Protein AF-A0A832TZ89-F1 (afdb_monomer_lite)

Structure (mmCIF, N/CA/C/O backbone):
data_AF-A0A832TZ89-F1
#
_entry.id   AF-A0A832TZ89-F1
#
loop_
_atom_site.group_PDB
_atom_site.id
_atom_site.type_symbol
_atom_site.label_atom_id
_atom_site.label_alt_id
_atom_site.label_comp_id
_atom_site.label_asym_id
_atom_site.label_entity_id
_atom_site.label_seq_id
_atom_site.pdbx_PDB_ins_code
_atom_site.Cartn_x
_atom_site.Cartn_y
_atom_site.Cartn_z
_atom_site.occupancy
_atom_site.B_iso_or_equiv
_atom_site.auth_seq_id
_atom_site.auth_comp_id
_atom_site.auth_asym_id
_atom_site.auth_atom_id
_atom_site.pdbx_PDB_model_num
ATOM 1 N N . MET A 1 1 ? -10.976 -2.217 14.161 1.00 77.50 1 MET A N 1
ATOM 2 C CA . MET A 1 1 ? -9.612 -2.178 13.604 1.00 77.50 1 MET A CA 1
ATOM 3 C C . MET A 1 1 ? -9.720 -1.858 12.124 1.00 77.50 1 MET A C 1
ATOM 5 O O . MET A 1 1 ? -10.610 -2.415 11.477 1.00 77.50 1 MET A O 1
ATOM 9 N N . PHE A 1 2 ? -8.938 -0.890 11.649 1.00 91.44 2 PHE A N 1
ATOM 10 C CA . PHE A 1 2 ? -8.831 -0.531 10.239 1.00 91.44 2 PHE A CA 1
ATOM 11 C C . PHE A 1 2 ? -7.349 -0.568 9.865 1.00 91.44 2 PHE A C 1
ATOM 13 O O . PHE A 1 2 ? -6.565 0.223 10.379 1.00 91.44 2 PHE A O 1
ATOM 20 N N . GLU A 1 3 ? -6.972 -1.520 9.022 1.00 95.56 3 GLU A N 1
ATOM 21 C CA . GLU A 1 3 ? -5.596 -1.698 8.570 1.00 95.56 3 GLU A CA 1
ATOM 22 C C . GLU A 1 3 ? -5.548 -1.671 7.047 1.00 95.56 3 GLU A C 1
ATOM 24 O O . GLU A 1 3 ? -6.465 -2.159 6.381 1.00 95.56 3 GLU A O 1
ATOM 29 N N . VAL A 1 4 ? -4.470 -1.130 6.496 1.00 95.62 4 VAL A N 1
ATOM 30 C CA . VAL A 1 4 ? -4.181 -1.166 5.064 1.00 95.62 4 VAL A CA 1
ATOM 31 C C . VAL A 1 4 ? -2.777 -1.717 4.890 1.00 95.62 4 VAL A C 1
ATOM 33 O O . VAL A 1 4 ? -1.850 -1.219 5.504 1.00 95.62 4 VAL A O 1
ATOM 36 N N . TYR A 1 5 ? -2.612 -2.736 4.064 1.00 97.25 5 TYR A N 1
ATOM 37 C CA . TYR A 1 5 ? -1.325 -3.292 3.661 1.00 97.25 5 TYR A CA 1
ATOM 38 C C . TYR A 1 5 ? -1.130 -2.942 2.201 1.00 97.25 5 TYR A C 1
ATOM 40 O O . TYR A 1 5 ? -2.050 -3.154 1.411 1.00 97.25 5 TYR A O 1
ATOM 48 N N . CYS A 1 6 ? 0.025 -2.408 1.843 1.00 96.50 6 CYS A N 1
ATOM 49 C CA . CYS A 1 6 ? 0.320 -2.020 0.474 1.00 96.50 6 CYS A CA 1
ATOM 50 C C . CYS A 1 6 ? 1.723 -2.463 0.084 1.00 96.50 6 CYS A C 1
ATOM 52 O O . CYS A 1 6 ? 2.628 -2.500 0.921 1.00 96.50 6 CYS A O 1
ATOM 54 N N . ASP A 1 7 ? 1.874 -2.808 -1.185 1.00 95.81 7 ASP A N 1
ATOM 55 C CA . ASP A 1 7 ? 3.154 -3.131 -1.797 1.00 95.81 7 ASP A CA 1
ATOM 56 C C . ASP A 1 7 ? 3.143 -2.722 -3.269 1.00 95.81 7 ASP A C 1
ATOM 58 O O . ASP A 1 7 ? 2.080 -2.519 -3.876 1.00 95.81 7 ASP A O 1
ATOM 62 N N . SER A 1 8 ? 4.326 -2.626 -3.856 1.00 92.94 8 SER A N 1
ATOM 63 C CA . SER A 1 8 ? 4.501 -2.243 -5.243 1.00 92.94 8 SER A CA 1
ATOM 64 C C . SER A 1 8 ? 5.429 -3.196 -5.992 1.00 92.94 8 SER A C 1
ATOM 66 O O . SER A 1 8 ? 6.255 -3.903 -5.422 1.00 92.94 8 SER A O 1
ATOM 68 N N . SER A 1 9 ? 5.292 -3.238 -7.314 1.00 89.56 9 SER A N 1
ATOM 69 C CA . SER A 1 9 ? 6.246 -3.929 -8.174 1.00 89.56 9 SER A CA 1
ATOM 70 C C . SER A 1 9 ? 6.665 -2.997 -9.293 1.00 89.56 9 SER A C 1
ATOM 72 O O . SER A 1 9 ? 5.899 -2.732 -10.225 1.00 89.56 9 SER A O 1
ATOM 74 N N . PHE A 1 10 ? 7.887 -2.481 -9.171 1.00 90.00 10 PHE A N 1
ATOM 75 C CA . PHE A 1 10 ? 8.533 -1.703 -10.215 1.00 90.00 10 PHE A CA 1
ATOM 76 C C . PHE A 1 10 ? 9.019 -2.624 -11.333 1.00 90.00 10 PHE A C 1
ATOM 78 O O . PHE A 1 10 ? 9.784 -3.561 -11.092 1.00 90.00 10 PHE A O 1
ATOM 85 N N . ASN A 1 11 ? 8.605 -2.321 -12.559 1.00 84.69 11 ASN A N 1
ATOM 86 C CA . ASN A 1 11 ? 9.028 -3.034 -13.754 1.00 84.69 11 ASN A CA 1
ATOM 87 C C . ASN A 1 11 ? 9.787 -2.074 -14.670 1.00 84.69 11 ASN A C 1
ATOM 89 O O . ASN A 1 11 ? 9.208 -1.157 -15.248 1.00 84.69 11 ASN A O 1
ATOM 93 N N . GLU A 1 12 ? 11.094 -2.281 -14.810 1.00 82.94 12 GLU A N 1
ATOM 94 C CA . GLU A 1 12 ? 11.925 -1.443 -15.671 1.00 82.94 12 GLU A CA 1
ATOM 95 C C . GLU A 1 12 ? 11.498 -1.592 -17.141 1.00 82.94 12 GLU A C 1
ATOM 97 O O . GLU A 1 12 ? 11.547 -2.679 -17.714 1.00 82.94 12 GLU A O 1
ATOM 102 N N . GLY A 1 13 ? 11.057 -0.489 -17.754 1.00 77.81 13 GLY A N 1
ATOM 103 C CA . GLY A 1 13 ? 10.615 -0.466 -19.152 1.00 77.81 13 GLY A CA 1
ATOM 104 C C . GLY A 1 13 ? 9.204 -1.017 -19.414 1.00 77.81 13 GLY A C 1
ATOM 105 O O . GLY A 1 13 ? 8.778 -1.015 -20.568 1.00 77.81 13 GLY A O 1
ATOM 106 N N . GLU A 1 14 ? 8.466 -1.437 -18.381 1.00 81.38 14 GLU A N 1
ATOM 107 C CA . GLU A 1 14 ? 7.051 -1.833 -18.460 1.00 81.38 14 GLU A CA 1
ATOM 108 C C . GLU A 1 14 ? 6.197 -1.036 -17.455 1.00 81.38 14 GLU A C 1
ATOM 110 O O . GLU A 1 14 ? 6.696 -0.248 -16.652 1.00 81.38 14 GLU A O 1
ATOM 115 N N . GLU A 1 15 ? 4.879 -1.243 -17.484 1.00 79.38 15 GLU A N 1
ATOM 116 C CA . GLU A 1 15 ? 3.991 -0.720 -16.444 1.00 79.38 15 GLU A CA 1
ATOM 117 C C . GLU A 1 15 ? 4.312 -1.377 -15.091 1.00 79.38 15 GLU A C 1
ATOM 119 O O . GLU A 1 15 ? 4.481 -2.595 -14.986 1.00 79.38 15 GLU A O 1
ATOM 124 N N . SER A 1 16 ? 4.391 -0.554 -14.048 1.00 85.81 16 SER A N 1
ATOM 125 C CA . SER A 1 16 ? 4.553 -0.975 -12.648 1.00 85.81 16 SER A CA 1
ATOM 126 C C . SER A 1 16 ? 3.189 -1.024 -11.966 1.00 85.81 16 SER A C 1
ATOM 128 O O . SER A 1 16 ? 2.295 -0.303 -12.395 1.00 85.81 16 SER A O 1
ATOM 130 N N . TYR A 1 17 ? 2.996 -1.812 -10.908 1.00 85.62 17 TYR A N 1
ATOM 131 C CA . TYR A 1 17 ? 1.672 -1.959 -10.278 1.00 85.62 17 TYR A CA 1
ATOM 132 C C . TYR A 1 17 ? 1.737 -1.835 -8.758 1.00 85.62 17 TYR A C 1
ATOM 134 O O . TYR A 1 17 ? 2.787 -2.017 -8.146 1.00 85.62 17 TYR A O 1
ATOM 142 N N . ILE A 1 18 ? 0.588 -1.527 -8.161 1.00 88.06 18 ILE A N 1
ATOM 143 C CA . ILE A 1 18 ? 0.385 -1.429 -6.716 1.00 88.06 18 ILE A CA 1
ATOM 144 C C . ILE A 1 18 ? -0.662 -2.460 -6.328 1.00 88.06 18 ILE A C 1
ATOM 146 O O . ILE A 1 18 ? -1.688 -2.577 -7.001 1.00 88.06 18 ILE A O 1
ATOM 150 N N . GLY A 1 19 ? -0.412 -3.170 -5.235 1.00 89.12 19 GLY A N 1
ATOM 151 C CA . GLY A 1 19 ? -1.365 -4.065 -4.603 1.00 89.12 19 GLY A CA 1
ATOM 152 C C . GLY A 1 19 ? -1.680 -3.603 -3.187 1.00 89.12 19 GLY A C 1
ATOM 153 O O . GLY A 1 19 ? -0.776 -3.273 -2.424 1.00 89.12 19 GLY A O 1
ATOM 154 N N . CYS A 1 20 ? -2.960 -3.608 -2.819 1.00 89.56 20 CYS A N 1
ATOM 155 C CA . CYS A 1 20 ? -3.418 -3.254 -1.481 1.00 89.56 20 CYS A CA 1
ATOM 156 C C . CYS A 1 20 ? -4.371 -4.308 -0.907 1.00 89.56 20 CYS A C 1
ATOM 158 O O . CYS A 1 20 ? -5.267 -4.814 -1.583 1.00 89.56 20 CYS A O 1
ATOM 160 N N . THR A 1 21 ? -4.221 -4.584 0.386 1.00 88.75 21 THR A N 1
ATOM 161 C CA . THR A 1 21 ? -5.170 -5.345 1.201 1.00 88.75 21 THR A CA 1
ATOM 162 C C . THR A 1 21 ? -5.679 -4.456 2.328 1.00 88.75 21 THR A C 1
ATOM 164 O O . THR A 1 21 ? -4.898 -3.984 3.142 1.00 88.75 21 THR A O 1
ATOM 167 N N . VAL A 1 22 ? -6.986 -4.247 2.420 1.00 86.44 22 VAL A N 1
ATOM 168 C CA . VAL A 1 22 ? -7.630 -3.466 3.483 1.00 86.44 22 VAL A CA 1
ATOM 169 C C . VAL A 1 22 ? -8.370 -4.409 4.426 1.00 86.44 22 VAL A C 1
ATOM 171 O O . VAL A 1 22 ? -9.154 -5.232 3.968 1.00 86.44 22 VAL A O 1
ATOM 174 N N . LEU A 1 23 ? -8.170 -4.283 5.738 1.00 88.81 23 LEU A N 1
ATOM 175 C CA . LEU A 1 23 ? -8.945 -4.989 6.760 1.00 88.81 23 LEU A CA 1
ATOM 176 C C . LEU A 1 23 ? -9.836 -4.012 7.523 1.00 88.81 23 LEU A C 1
ATOM 178 O O . LEU A 1 23 ? -9.346 -3.085 8.167 1.00 88.81 23 LEU A O 1
ATOM 182 N N . ARG A 1 24 ? -11.154 -4.227 7.494 1.00 82.25 24 ARG A N 1
ATOM 183 C CA . ARG A 1 24 ? -12.129 -3.347 8.155 1.00 82.25 24 ARG A CA 1
ATOM 184 C C . ARG A 1 24 ? -13.354 -4.132 8.610 1.00 82.25 24 ARG A C 1
ATOM 186 O O . ARG A 1 24 ? -13.999 -4.791 7.810 1.00 82.25 24 ARG A O 1
ATOM 193 N N . ASN A 1 25 ? -13.724 -4.013 9.889 1.00 79.44 25 ASN A N 1
ATOM 194 C CA . ASN A 1 25 ? -14.953 -4.610 10.454 1.00 79.44 25 ASN A CA 1
ATOM 195 C C . ASN A 1 25 ? -15.113 -6.118 10.156 1.00 79.44 25 ASN A C 1
ATOM 197 O O . ASN A 1 25 ? -16.208 -6.580 9.857 1.00 79.44 25 ASN A O 1
ATOM 201 N N . GLY A 1 26 ? -14.014 -6.877 10.207 1.00 73.75 26 GLY A N 1
ATOM 202 C CA . GLY A 1 26 ? -14.005 -8.310 9.880 1.00 73.75 26 GLY A CA 1
ATOM 203 C C . GLY A 1 26 ? -13.978 -8.622 8.380 1.00 73.75 26 GLY A C 1
ATOM 204 O O . GLY A 1 26 ? -13.758 -9.772 8.017 1.00 73.75 26 GLY A O 1
ATOM 205 N N . LYS A 1 27 ? -14.126 -7.612 7.517 1.00 76.50 27 LYS A N 1
ATOM 206 C CA . LYS A 1 27 ? -14.003 -7.730 6.064 1.00 76.50 27 LYS A CA 1
ATOM 207 C C . LYS A 1 27 ? -12.567 -7.504 5.618 1.00 76.50 27 LYS A C 1
ATOM 209 O O . LYS A 1 27 ? -11.808 -6.769 6.255 1.00 76.50 27 LYS A O 1
ATOM 214 N N . GLN A 1 28 ? -12.229 -8.112 4.490 1.00 79.31 28 GLN A N 1
ATOM 215 C CA . GLN A 1 28 ? -10.955 -7.939 3.806 1.00 79.31 28 GLN A CA 1
ATOM 216 C C . GLN A 1 28 ? -11.229 -7.496 2.372 1.00 79.31 28 GLN A C 1
ATOM 218 O O . GLN A 1 28 ? -12.019 -8.122 1.677 1.00 79.31 28 GLN A O 1
ATOM 223 N N . ILE A 1 29 ? -10.599 -6.417 1.935 1.00 78.88 29 ILE A N 1
ATOM 224 C CA . ILE A 1 29 ? -10.789 -5.852 0.604 1.00 78.88 29 ILE A CA 1
ATOM 225 C C . ILE A 1 29 ? -9.461 -5.906 -0.134 1.00 78.88 29 ILE A C 1
ATOM 227 O O . ILE A 1 29 ? -8.427 -5.559 0.433 1.00 78.88 29 ILE A O 1
ATOM 231 N N . HIS A 1 30 ? -9.479 -6.354 -1.385 1.00 81.19 30 HIS A N 1
ATOM 232 C CA . HIS A 1 30 ? -8.284 -6.450 -2.225 1.00 81.19 30 HIS A CA 1
ATOM 233 C C . HIS A 1 30 ? -8.376 -5.458 -3.379 1.00 81.19 30 HIS A C 1
ATOM 235 O O . HIS A 1 30 ? -9.418 -5.347 -4.026 1.00 81.19 30 HIS A O 1
ATOM 241 N N . GLN A 1 31 ? -7.282 -4.749 -3.634 1.00 75.75 31 GLN A N 1
ATOM 242 C CA . GLN A 1 31 ? -7.167 -3.773 -4.709 1.00 75.75 31 GLN A CA 1
ATOM 243 C C . GLN A 1 31 ? -5.840 -3.990 -5.440 1.00 75.75 31 GLN A C 1
ATOM 245 O O . GLN A 1 31 ? -4.821 -4.294 -4.825 1.00 75.75 31 GLN A O 1
ATOM 250 N N . SER A 1 32 ? -5.876 -3.846 -6.762 1.00 79.44 32 SER A N 1
ATOM 251 C CA . SER A 1 32 ? -4.690 -3.771 -7.613 1.00 79.44 32 SER A CA 1
ATOM 252 C C . SER A 1 32 ? -4.865 -2.619 -8.590 1.00 79.44 32 SER A C 1
ATOM 254 O O . SER A 1 32 ? -5.965 -2.415 -9.117 1.00 79.44 32 SER A O 1
ATOM 256 N N . THR A 1 33 ? -3.793 -1.884 -8.870 1.00 74.25 33 THR A N 1
ATOM 257 C CA . THR A 1 33 ? -3.769 -0.924 -9.978 1.00 74.25 33 THR A CA 1
ATOM 258 C C . THR A 1 33 ? -3.378 -1.609 -11.284 1.00 74.25 33 THR A C 1
ATOM 260 O O . THR A 1 33 ? -2.760 -2.673 -11.292 1.00 74.25 33 THR A O 1
ATOM 263 N N . THR A 1 34 ? -3.748 -0.997 -12.409 1.00 67.62 34 THR A N 1
ATOM 264 C CA . THR A 1 34 ? -3.273 -1.385 -13.750 1.00 67.62 34 THR A CA 1
ATOM 265 C C . THR A 1 34 ? -1.972 -0.682 -14.134 1.00 67.62 34 THR A C 1
ATOM 267 O O . THR A 1 34 ? -1.350 -1.064 -15.120 1.00 67.62 34 THR A O 1
ATOM 270 N N . LYS A 1 35 ? -1.589 0.343 -13.363 1.00 74.56 35 LYS A N 1
ATOM 271 C CA . LYS A 1 35 ? -0.315 1.056 -13.428 1.00 74.56 35 LYS A CA 1
ATOM 272 C C . LYS A 1 35 ? -0.063 1.864 -12.151 1.00 74.56 35 LYS A C 1
ATOM 274 O O . LYS A 1 35 ? -1.014 2.256 -11.470 1.00 74.56 35 LYS A O 1
ATOM 279 N N . VAL A 1 36 ? 1.194 2.172 -11.856 1.00 76.69 36 VAL A N 1
ATOM 280 C CA . VAL A 1 36 ? 1.590 3.182 -10.865 1.00 76.69 36 VAL A CA 1
ATOM 281 C C . VAL A 1 36 ? 1.453 4.575 -11.507 1.00 76.69 36 VAL A C 1
ATOM 283 O O . VAL A 1 36 ? 1.961 4.788 -12.614 1.00 76.69 36 VAL A O 1
ATOM 286 N N . PRO A 1 37 ? 0.757 5.537 -10.873 1.00 72.56 37 PRO A N 1
ATOM 287 C CA . PRO A 1 37 ? 0.689 6.915 -11.359 1.00 72.56 37 PRO A CA 1
ATOM 288 C C . PRO A 1 37 ? 2.073 7.573 -11.493 1.00 72.56 37 PRO A C 1
ATOM 290 O O . PRO A 1 37 ? 3.045 7.164 -10.875 1.00 72.56 37 PRO A O 1
ATOM 293 N N . GLY A 1 38 ? 2.181 8.618 -12.319 1.00 70.00 38 GLY A N 1
ATOM 294 C CA . GLY A 1 38 ? 3.377 9.474 -12.325 1.00 70.00 38 GLY A CA 1
ATOM 295 C C . GLY A 1 38 ? 4.622 8.923 -13.034 1.00 70.00 38 GLY A C 1
ATOM 296 O O . GLY A 1 38 ? 5.609 9.648 -13.107 1.00 70.00 38 GLY A O 1
ATOM 297 N N . SER A 1 39 ? 4.568 7.723 -13.632 1.00 78.12 39 SER A N 1
ATOM 298 C CA . SER A 1 39 ? 5.717 7.087 -14.316 1.00 78.12 39 SER A CA 1
ATOM 299 C C . SER A 1 39 ? 6.928 6.948 -13.378 1.00 78.12 39 SER A C 1
ATOM 301 O O . SER A 1 39 ? 7.911 7.684 -13.530 1.00 78.12 39 SER A O 1
ATOM 303 N N . PRO A 1 40 ? 6.846 6.048 -12.381 1.00 85.81 40 PRO A N 1
ATOM 304 C CA . PRO A 1 40 ? 7.887 5.898 -11.369 1.00 85.81 40 PRO A CA 1
ATOM 305 C C . PRO A 1 40 ? 9.233 5.556 -12.015 1.00 85.81 40 PRO A C 1
ATOM 307 O O . PRO A 1 40 ? 9.286 4.901 -13.058 1.00 85.81 40 PRO A O 1
ATOM 310 N N . LYS A 1 41 ? 10.332 6.002 -11.403 1.00 90.25 41 LYS A N 1
ATOM 311 C CA . LYS A 1 41 ? 11.695 5.786 -11.920 1.00 90.25 41 LYS A CA 1
ATOM 312 C C . LYS A 1 41 ? 12.503 4.817 -11.067 1.00 90.25 41 LYS A C 1
ATOM 314 O O . LYS A 1 41 ? 13.639 4.501 -11.413 1.00 90.25 41 LYS A O 1
ATOM 319 N N . SER A 1 42 ? 11.946 4.383 -9.944 1.00 93.25 42 SER A N 1
ATOM 320 C CA . SER A 1 42 ? 12.606 3.504 -8.993 1.00 93.25 42 SER A CA 1
ATOM 321 C C . SER A 1 42 ? 11.593 2.678 -8.200 1.00 93.25 42 SER A C 1
ATOM 323 O O . SER A 1 42 ? 10.403 3.002 -8.156 1.00 93.25 42 SER A O 1
ATOM 325 N N . ASN A 1 43 ? 12.087 1.642 -7.514 1.00 93.50 43 ASN A N 1
ATOM 326 C CA . ASN A 1 43 ? 11.300 0.900 -6.524 1.00 93.50 43 ASN A CA 1
ATOM 327 C C . ASN A 1 43 ? 10.761 1.839 -5.443 1.00 93.50 43 ASN A C 1
ATOM 329 O O . ASN A 1 43 ? 9.587 1.767 -5.111 1.00 93.50 43 ASN A O 1
ATOM 333 N N . LEU A 1 44 ? 11.599 2.747 -4.930 1.00 95.75 44 LEU A N 1
ATOM 334 C CA . LEU A 1 44 ? 11.188 3.673 -3.877 1.00 95.75 44 LEU A CA 1
ATOM 335 C C . LEU A 1 44 ? 10.026 4.563 -4.332 1.00 95.75 44 LEU A C 1
ATOM 337 O O . LEU A 1 44 ? 9.083 4.737 -3.569 1.00 95.75 44 LEU A O 1
ATOM 341 N N . ASP A 1 45 ? 10.056 5.070 -5.568 1.00 94.50 45 ASP A N 1
ATOM 342 C CA . ASP A 1 45 ? 8.936 5.849 -6.115 1.00 94.50 45 ASP A CA 1
ATOM 343 C C . ASP A 1 45 ? 7.639 5.027 -6.114 1.00 94.50 45 ASP A C 1
ATOM 345 O O . ASP A 1 45 ? 6.589 5.532 -5.728 1.00 94.50 45 ASP A O 1
ATOM 349 N N . CYS A 1 46 ? 7.708 3.747 -6.495 1.00 94.56 46 CYS A N 1
ATOM 350 C CA . CYS A 1 46 ? 6.543 2.865 -6.483 1.00 94.56 46 CYS A CA 1
ATOM 351 C C . CYS A 1 46 ? 6.016 2.613 -5.064 1.00 94.56 46 CYS A C 1
ATOM 353 O O . CYS A 1 46 ? 4.803 2.642 -4.861 1.00 94.56 46 CYS A O 1
ATOM 355 N N . GLU A 1 47 ? 6.900 2.427 -4.081 1.00 96.88 47 GLU A N 1
ATOM 356 C CA . GLU A 1 47 ? 6.498 2.250 -2.681 1.00 96.88 47 GLU A CA 1
ATOM 357 C C . GLU A 1 47 ? 5.839 3.506 -2.099 1.00 96.88 47 GLU A C 1
ATOM 359 O O . GLU A 1 47 ? 4.855 3.426 -1.361 1.00 96.88 47 GLU A O 1
ATOM 364 N N . LEU A 1 48 ? 6.346 4.689 -2.453 1.00 96.62 48 LEU A N 1
ATOM 365 C CA . LEU A 1 48 ? 5.747 5.961 -2.043 1.00 96.62 48 LEU A CA 1
ATOM 366 C C . LEU A 1 48 ? 4.356 6.158 -2.666 1.00 96.62 48 LEU A C 1
ATOM 368 O O . LEU A 1 48 ? 3.434 6.632 -1.996 1.00 96.62 48 LEU A O 1
ATOM 372 N N . GLU A 1 49 ? 4.173 5.755 -3.922 1.00 94.50 49 GLU A N 1
ATOM 373 C CA . GLU A 1 49 ? 2.861 5.751 -4.576 1.00 94.50 49 GLU A CA 1
ATOM 374 C C . GLU A 1 49 ? 1.919 4.695 -3.970 1.00 94.50 49 GLU A C 1
ATOM 376 O O . GLU A 1 49 ? 0.724 4.955 -3.819 1.00 94.50 49 GLU A O 1
ATOM 381 N N . ALA A 1 50 ? 2.433 3.537 -3.541 1.00 95.50 50 ALA A N 1
ATOM 382 C CA . ALA A 1 50 ? 1.649 2.521 -2.838 1.00 95.50 50 ALA A CA 1
ATOM 383 C C . ALA A 1 50 ? 1.104 3.039 -1.499 1.00 95.50 50 ALA A C 1
ATOM 385 O O . ALA A 1 50 ? -0.090 2.905 -1.216 1.00 95.50 50 ALA A O 1
ATOM 386 N N . LEU A 1 51 ? 1.948 3.716 -0.716 1.00 97.44 51 LEU A N 1
ATOM 387 C CA . LEU A 1 51 ? 1.535 4.387 0.517 1.00 97.44 51 LEU A CA 1
ATOM 388 C C . LEU A 1 51 ? 0.553 5.536 0.247 1.00 97.44 51 LEU A C 1
ATOM 390 O O . LEU A 1 51 ? -0.435 5.677 0.969 1.00 97.44 51 LEU A O 1
ATOM 394 N N . SER A 1 52 ? 0.759 6.313 -0.820 1.00 93.50 52 SER A N 1
ATOM 395 C CA . SER A 1 52 ? -0.183 7.363 -1.237 1.00 93.50 52 SER A CA 1
ATOM 396 C C . SER A 1 52 ? -1.562 6.786 -1.563 1.00 93.50 52 SER A C 1
ATOM 398 O O . SER A 1 52 ? -2.579 7.291 -1.083 1.00 93.50 52 SER A O 1
ATOM 400 N N . LEU A 1 53 ? -1.613 5.677 -2.309 1.00 89.12 53 LEU A N 1
ATOM 401 C CA . LEU A 1 53 ? -2.857 4.968 -2.595 1.00 89.12 53 LEU A CA 1
ATOM 402 C C . LEU A 1 53 ? -3.508 4.433 -1.314 1.00 89.12 53 LEU A C 1
ATOM 404 O O . LEU A 1 53 ? -4.723 4.543 -1.154 1.00 89.12 53 LEU A O 1
ATOM 408 N N . ALA A 1 54 ? -2.725 3.889 -0.382 1.00 93.44 54 ALA A N 1
ATOM 409 C CA . ALA A 1 54 ? -3.230 3.419 0.904 1.00 93.44 54 ALA A CA 1
ATOM 410 C C . ALA A 1 54 ? -3.863 4.548 1.742 1.00 93.44 54 ALA A C 1
ATOM 412 O O . ALA A 1 54 ? -4.891 4.330 2.391 1.00 93.44 54 ALA A O 1
ATOM 413 N N . VAL A 1 55 ? -3.320 5.769 1.678 1.00 91.44 55 VAL A N 1
ATOM 414 C CA . VAL A 1 55 ? -3.942 6.965 2.275 1.00 91.44 55 VAL A CA 1
ATOM 415 C C . VAL A 1 55 ? -5.281 7.279 1.600 1.00 91.44 55 VAL A C 1
ATOM 417 O O . VAL A 1 55 ? -6.270 7.507 2.291 1.00 91.44 55 VAL A O 1
ATOM 420 N N . THR A 1 56 ? -5.378 7.207 0.272 1.00 86.75 56 THR A N 1
ATOM 421 C CA . THR A 1 56 ? -6.665 7.381 -0.428 1.00 86.75 56 THR A CA 1
ATOM 422 C C . THR A 1 56 ? -7.686 6.302 -0.050 1.00 86.75 56 THR A C 1
ATOM 424 O O . THR A 1 56 ? -8.849 6.610 0.202 1.00 86.75 56 THR A O 1
ATOM 427 N N . LEU A 1 57 ? -7.275 5.034 0.054 1.00 83.25 57 LEU A N 1
ATOM 428 C CA . LEU A 1 57 ? -8.152 3.958 0.540 1.00 83.25 57 LEU A CA 1
ATOM 429 C C . LEU A 1 57 ? -8.602 4.217 1.983 1.00 83.25 57 LEU A C 1
ATOM 431 O O . LEU A 1 57 ? -9.737 3.911 2.347 1.00 83.25 57 LEU A O 1
ATOM 435 N N . THR A 1 58 ? -7.735 4.831 2.785 1.00 85.75 58 THR A N 1
ATOM 436 C CA . THR A 1 58 ? -8.068 5.276 4.135 1.00 85.75 58 THR A CA 1
ATOM 437 C C . THR A 1 58 ? -9.200 6.294 4.125 1.00 85.75 58 THR A C 1
ATOM 439 O O . THR A 1 58 ? -10.166 6.110 4.858 1.00 85.75 58 THR A O 1
ATOM 442 N N . GLU A 1 59 ? -9.156 7.304 3.255 1.00 80.50 59 GLU A N 1
ATOM 443 C CA . GLU A 1 59 ? -10.246 8.284 3.114 1.00 80.50 59 GLU A CA 1
ATOM 444 C C . GLU A 1 59 ? -11.576 7.593 2.800 1.00 80.50 59 GLU A C 1
ATOM 446 O O . GLU A 1 59 ? -12.574 7.849 3.474 1.00 80.50 59 GLU A O 1
ATOM 451 N N . ILE A 1 60 ? -11.567 6.646 1.860 1.00 81.06 60 ILE A N 1
ATOM 452 C CA . ILE A 1 60 ? -12.766 5.933 1.396 1.00 81.06 60 ILE A CA 1
ATOM 453 C C . ILE A 1 60 ? -13.381 5.051 2.496 1.00 81.06 60 ILE A C 1
ATOM 455 O O . ILE A 1 60 ? -14.601 5.026 2.647 1.00 81.06 60 ILE A O 1
ATOM 459 N N . PHE A 1 61 ? -12.564 4.320 3.262 1.00 80.75 61 PHE A N 1
ATOM 460 C CA . PHE A 1 61 ? -13.042 3.296 4.208 1.00 80.75 61 PHE A CA 1
ATOM 461 C C . PHE A 1 61 ? -12.968 3.710 5.692 1.00 80.75 61 PHE A C 1
ATOM 463 O O . PHE A 1 61 ? -13.206 2.888 6.585 1.00 80.75 61 PHE A O 1
ATOM 470 N N . SER A 1 62 ? -12.659 4.980 5.973 1.00 81.00 62 SER A N 1
ATOM 471 C CA . SER A 1 62 ? -12.475 5.511 7.334 1.00 81.00 62 SER A CA 1
ATOM 472 C C . SER A 1 62 ? -13.755 5.669 8.156 1.00 81.00 62 SER A C 1
ATOM 474 O O . SER A 1 62 ? -13.666 5.934 9.357 1.00 81.00 62 SER A O 1
ATOM 476 N N . GLU A 1 63 ? -14.943 5.486 7.570 1.00 81.44 63 GLU A N 1
ATOM 477 C CA . GLU A 1 63 ? -16.206 5.685 8.285 1.00 81.44 63 GLU A CA 1
ATOM 478 C C . GLU A 1 63 ? -16.266 4.835 9.568 1.00 81.44 63 GLU A C 1
ATOM 480 O O . GLU A 1 63 ? -16.098 3.610 9.558 1.00 81.44 63 GLU A O 1
ATOM 485 N N . GLY A 1 64 ? -16.458 5.506 10.709 1.00 79.81 64 GLY A N 1
ATOM 486 C CA . GLY A 1 64 ? -16.505 4.883 12.034 1.00 79.81 64 GLY A CA 1
ATOM 487 C C . GLY A 1 64 ? -15.180 4.275 12.517 1.00 79.81 64 GLY A C 1
ATOM 488 O O . GLY A 1 64 ? -15.191 3.486 13.465 1.00 79.81 64 GLY A O 1
ATOM 489 N N . ALA A 1 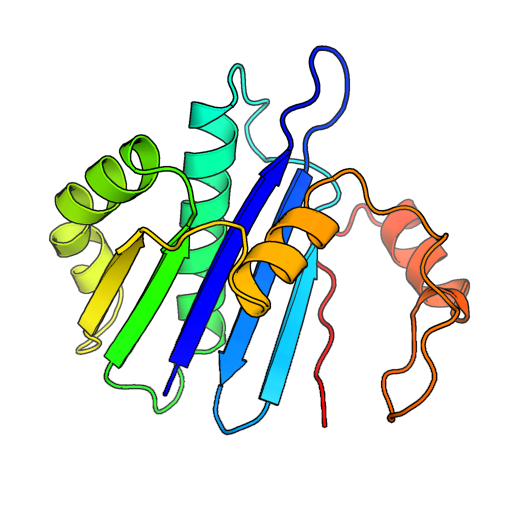65 ? -14.052 4.559 11.861 1.00 85.06 65 ALA A N 1
ATOM 490 C CA . ALA A 1 65 ? -12.724 4.250 12.385 1.00 85.06 65 ALA A CA 1
ATOM 491 C C . ALA A 1 65 ? -12.292 5.316 13.411 1.00 85.06 65 ALA A C 1
ATOM 493 O O . ALA A 1 65 ? -12.870 6.398 13.486 1.00 85.06 65 ALA A O 1
ATOM 494 N N . ARG A 1 66 ? -11.296 4.988 14.237 1.00 85.31 66 ARG A N 1
ATOM 495 C CA . ARG A 1 66 ? -10.638 5.933 15.162 1.00 85.31 66 ARG A CA 1
ATOM 496 C C . ARG A 1 66 ? -9.129 5.875 14.986 1.00 85.31 66 ARG A C 1
ATOM 498 O O . ARG A 1 66 ? -8.489 6.909 14.839 1.00 85.31 66 ARG A O 1
ATOM 505 N N . ASP A 1 67 ? -8.628 4.648 14.905 1.00 90.12 67 ASP A N 1
ATOM 506 C CA . ASP A 1 67 ? -7.225 4.332 14.683 1.00 90.12 67 ASP A CA 1
ATOM 507 C C . ASP A 1 67 ? -7.080 3.530 13.392 1.00 90.12 67 ASP A C 1
ATOM 509 O O . ASP A 1 67 ? -7.846 2.585 13.141 1.00 90.12 67 ASP A O 1
ATOM 513 N N . ILE A 1 68 ? -6.110 3.938 12.580 1.00 93.94 68 ILE A N 1
ATOM 514 C CA . ILE A 1 68 ? -5.823 3.375 11.267 1.00 93.94 68 ILE A CA 1
ATOM 515 C C . ILE A 1 68 ? -4.330 3.095 11.198 1.00 93.94 68 ILE A C 1
ATOM 517 O O . ILE A 1 68 ? -3.529 3.967 11.536 1.00 93.94 68 ILE A O 1
ATOM 521 N N . THR A 1 69 ? -3.952 1.905 10.740 1.00 97.00 69 THR A N 1
ATOM 522 C CA . THR A 1 69 ? -2.543 1.579 10.501 1.00 97.00 69 THR A CA 1
ATOM 523 C C . THR A 1 69 ? -2.329 1.173 9.054 1.00 97.00 69 THR A C 1
ATOM 525 O O . THR A 1 69 ? -2.993 0.274 8.541 1.00 97.00 69 THR A O 1
ATOM 528 N N . ILE A 1 70 ? -1.399 1.855 8.397 1.00 98.00 70 ILE A N 1
ATOM 529 C CA . ILE A 1 70 ? -0.963 1.593 7.034 1.00 98.00 70 ILE A CA 1
ATOM 530 C C . ILE A 1 70 ? 0.405 0.909 7.100 1.00 98.00 70 ILE A C 1
ATOM 532 O O . ILE A 1 70 ? 1.342 1.410 7.722 1.00 98.00 70 ILE A O 1
ATOM 536 N N . TYR A 1 71 ? 0.507 -0.240 6.451 1.00 98.56 71 TYR A N 1
ATOM 537 C CA . TYR A 1 71 ? 1.658 -1.121 6.449 1.00 98.56 71 TYR A CA 1
ATOM 538 C C . TYR A 1 71 ? 2.296 -1.199 5.064 1.00 98.56 71 TYR A C 1
ATOM 540 O O . TYR A 1 71 ? 1.596 -1.247 4.048 1.00 98.56 71 TYR A O 1
ATOM 548 N N . ASN A 1 72 ? 3.624 -1.251 5.046 1.00 98.38 72 ASN A N 1
ATOM 549 C CA . ASN A 1 72 ? 4.443 -1.476 3.858 1.00 98.38 72 ASN A CA 1
ATOM 550 C C . ASN A 1 72 ? 5.758 -2.166 4.277 1.00 98.38 72 ASN A C 1
ATOM 552 O O . ASN A 1 72 ? 6.184 -2.038 5.431 1.00 98.38 72 ASN A O 1
ATOM 556 N N . ASP A 1 73 ? 6.398 -2.924 3.387 1.00 97.44 73 ASP A N 1
ATOM 557 C CA . ASP A 1 73 ? 7.633 -3.660 3.696 1.00 97.44 73 ASP A CA 1
ATOM 558 C C . ASP A 1 73 ? 8.921 -2.871 3.369 1.00 97.44 73 ASP A C 1
ATOM 560 O O . ASP A 1 73 ? 10.026 -3.283 3.736 1.00 97.44 73 ASP A O 1
ATOM 564 N N . SER A 1 74 ? 8.808 -1.669 2.802 1.00 97.88 74 SER A N 1
ATOM 565 C CA . SER A 1 74 ? 9.919 -0.735 2.633 1.00 97.88 74 SER A CA 1
ATOM 566 C C . SER A 1 7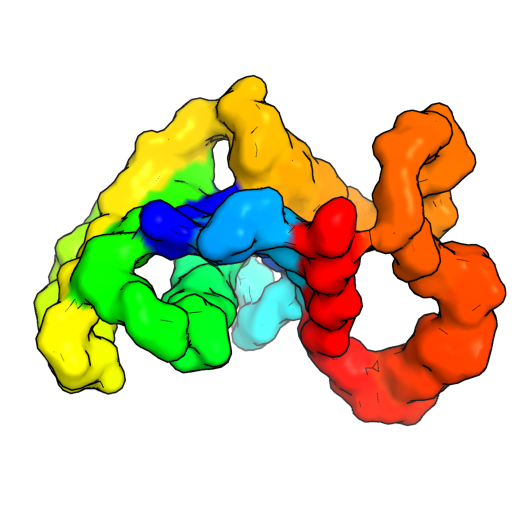4 ? 10.089 0.168 3.852 1.00 97.88 74 SER A C 1
ATOM 568 O O . SER A 1 74 ? 9.388 1.162 4.058 1.00 97.88 74 SER A O 1
ATOM 570 N N . THR A 1 75 ? 11.112 -0.126 4.660 1.00 97.56 75 THR A N 1
ATOM 571 C CA . THR A 1 75 ? 11.480 0.734 5.803 1.00 97.56 75 THR A CA 1
ATOM 572 C C . THR A 1 75 ? 11.831 2.168 5.393 1.00 97.56 75 THR A C 1
ATOM 574 O O . THR A 1 75 ? 11.696 3.083 6.206 1.00 97.56 75 THR A O 1
ATOM 577 N N . GLU A 1 76 ? 12.299 2.380 4.161 1.00 98.00 76 GLU A N 1
ATOM 578 C CA . GLU A 1 76 ? 12.625 3.706 3.638 1.00 98.00 76 GLU A CA 1
ATOM 579 C C . GLU A 1 76 ? 11.356 4.502 3.326 1.00 98.00 76 GLU A C 1
ATOM 581 O O . GLU A 1 76 ? 11.211 5.622 3.821 1.00 98.00 76 GLU A O 1
ATOM 586 N N . ALA A 1 77 ? 10.401 3.900 2.611 1.00 97.62 77 ALA A N 1
ATOM 587 C CA . ALA A 1 77 ? 9.128 4.534 2.279 1.00 97.62 77 ALA A CA 1
ATOM 588 C C . ALA A 1 77 ? 8.296 4.830 3.540 1.00 97.62 77 ALA A C 1
ATOM 590 O O . ALA A 1 77 ? 7.808 5.948 3.724 1.00 97.62 77 ALA A O 1
ATOM 591 N N . VAL A 1 78 ? 8.237 3.879 4.483 1.00 98.31 78 VAL A N 1
ATOM 592 C CA . VAL A 1 78 ? 7.563 4.069 5.779 1.00 98.31 78 VAL A CA 1
ATOM 593 C C . VAL A 1 78 ? 8.138 5.268 6.539 1.00 98.31 78 VAL A C 1
ATOM 595 O O . VAL A 1 78 ? 7.381 6.075 7.073 1.00 98.31 78 VAL A O 1
ATOM 598 N N . LYS A 1 79 ? 9.467 5.444 6.568 1.00 98.38 79 LYS A N 1
ATOM 599 C CA . LYS A 1 79 ? 10.099 6.593 7.245 1.00 98.38 79 LYS A CA 1
ATOM 600 C C . LYS A 1 79 ? 9.716 7.935 6.624 1.00 98.38 79 LYS A C 1
ATOM 602 O O . LYS A 1 79 ? 9.680 8.929 7.350 1.00 98.38 79 LYS A O 1
ATOM 607 N N . VAL A 1 80 ? 9.479 7.990 5.314 1.00 98.06 80 VAL A N 1
ATOM 608 C CA . VAL A 1 80 ? 8.998 9.208 4.643 1.00 98.06 80 VAL A CA 1
ATOM 609 C C . VAL A 1 80 ? 7.596 9.542 5.148 1.00 98.06 80 VAL A C 1
ATOM 611 O O . VAL A 1 80 ? 7.391 10.612 5.720 1.00 98.06 80 VAL A O 1
ATOM 614 N N . PHE A 1 81 ? 6.670 8.586 5.086 1.00 97.56 81 PHE A N 1
ATOM 615 C CA . PHE A 1 81 ? 5.286 8.801 5.514 1.00 97.56 81 PHE A CA 1
ATOM 616 C C . PHE A 1 81 ? 5.132 9.027 7.022 1.00 97.56 81 PHE A C 1
ATOM 618 O O . PHE A 1 81 ? 4.281 9.803 7.446 1.00 97.56 81 PHE A O 1
ATOM 625 N N . GLN A 1 82 ? 5.998 8.449 7.856 1.00 97.75 82 GLN A N 1
ATOM 626 C CA . GLN A 1 82 ? 6.041 8.769 9.287 1.00 97.75 82 GLN A CA 1
ATOM 627 C C . GLN A 1 82 ? 6.374 10.246 9.551 1.00 97.75 82 GLN A C 1
ATOM 629 O O . GLN A 1 82 ? 5.845 10.827 10.500 1.00 97.75 82 GLN A O 1
ATOM 634 N N . LYS A 1 83 ? 7.228 10.871 8.726 1.00 97.25 83 LYS A N 1
ATOM 635 C CA . LYS A 1 83 ? 7.529 12.310 8.824 1.00 97.25 83 LYS A CA 1
ATOM 636 C C . LYS A 1 83 ? 6.379 13.167 8.302 1.00 97.25 83 LYS A C 1
ATOM 638 O O . LYS A 1 83 ? 6.126 14.231 8.858 1.00 97.25 83 LYS A O 1
ATOM 643 N N . GLU A 1 84 ? 5.691 12.704 7.262 1.00 95.25 84 GLU A N 1
ATOM 644 C CA . GLU A 1 84 ? 4.543 13.394 6.660 1.00 95.25 84 GLU A CA 1
ATOM 645 C C . GLU A 1 84 ? 3.238 13.198 7.440 1.00 95.25 84 GLU A C 1
ATOM 647 O O . GLU A 1 84 ? 2.289 13.961 7.251 1.00 95.25 84 GLU A O 1
ATOM 652 N N . ARG A 1 85 ? 3.200 12.227 8.365 1.00 94.38 85 ARG A N 1
ATOM 653 C CA . ARG A 1 85 ? 2.030 11.880 9.180 1.00 94.38 85 ARG A CA 1
ATOM 654 C C . ARG A 1 85 ? 1.283 13.099 9.731 1.00 94.38 85 ARG A C 1
ATOM 656 O O . ARG A 1 85 ? 0.074 13.133 9.537 1.00 94.38 85 ARG A O 1
ATOM 663 N N . PRO A 1 86 ? 1.923 14.114 10.352 1.00 92.25 86 PRO A N 1
ATOM 664 C CA . PRO A 1 86 ? 1.187 15.257 10.894 1.00 92.25 86 PRO A CA 1
ATOM 665 C C . PRO A 1 86 ? 0.419 16.057 9.834 1.00 92.25 86 PRO A C 1
ATOM 667 O O . PRO A 1 86 ? -0.637 16.603 10.131 1.00 92.25 86 PRO A O 1
ATOM 670 N N . GLU A 1 87 ? 0.933 16.152 8.605 1.00 92.56 87 GLU A N 1
ATOM 671 C CA . GLU A 1 87 ? 0.241 16.834 7.504 1.00 92.56 87 GLU A CA 1
ATOM 672 C C . GLU A 1 87 ? -0.865 15.962 6.906 1.00 92.56 87 GLU A C 1
ATOM 674 O O . GLU A 1 87 ? -1.918 16.473 6.526 1.00 92.56 87 GLU A O 1
ATOM 679 N N . ILE A 1 88 ? -0.649 14.645 6.856 1.00 91.38 88 ILE A N 1
ATOM 680 C CA . ILE A 1 88 ? -1.664 13.684 6.423 1.00 91.38 88 ILE A CA 1
ATOM 681 C C . ILE A 1 88 ? -2.827 13.691 7.417 1.00 91.38 88 ILE A C 1
ATOM 683 O O . ILE A 1 88 ? -3.954 13.919 6.998 1.00 91.38 88 ILE A O 1
ATOM 687 N N . GLU A 1 89 ? -2.575 13.555 8.721 1.00 90.69 89 GLU A N 1
ATOM 688 C CA . GLU A 1 89 ? -3.603 13.534 9.773 1.00 90.69 89 GLU A CA 1
ATOM 689 C C . GLU A 1 89 ? -4.473 14.800 9.784 1.00 90.69 89 GLU A C 1
ATOM 691 O O . GLU A 1 89 ? -5.668 14.704 10.040 1.00 90.69 89 GLU A O 1
ATOM 696 N N . LYS A 1 90 ? -3.948 15.980 9.412 1.00 89.06 90 LYS A N 1
ATOM 697 C CA . LYS A 1 90 ? -4.775 17.199 9.264 1.00 89.06 90 LYS A CA 1
ATOM 698 C C . LYS A 1 90 ? -5.918 17.038 8.256 1.00 89.06 90 LYS A C 1
ATOM 700 O O . LYS A 1 90 ? -6.928 17.727 8.384 1.00 89.06 90 LYS A O 1
ATOM 705 N N . LYS A 1 91 ? -5.769 16.159 7.259 1.00 84.50 91 LYS A N 1
ATOM 706 C CA . LYS A 1 91 ? -6.810 15.864 6.258 1.00 84.50 91 LYS A CA 1
ATOM 707 C C . LYS A 1 91 ? -7.932 14.999 6.833 1.00 84.50 91 LYS A C 1
ATOM 709 O O . LYS A 1 91 ? -9.046 15.019 6.318 1.00 84.50 91 LYS A O 1
ATOM 714 N N . PHE A 1 92 ? -7.666 14.285 7.923 1.00 82.69 92 PHE A N 1
ATOM 715 C CA . PHE A 1 92 ? -8.585 13.338 8.531 1.00 82.69 92 PHE A CA 1
ATOM 716 C C . PHE A 1 92 ? -9.056 13.880 9.878 1.00 82.6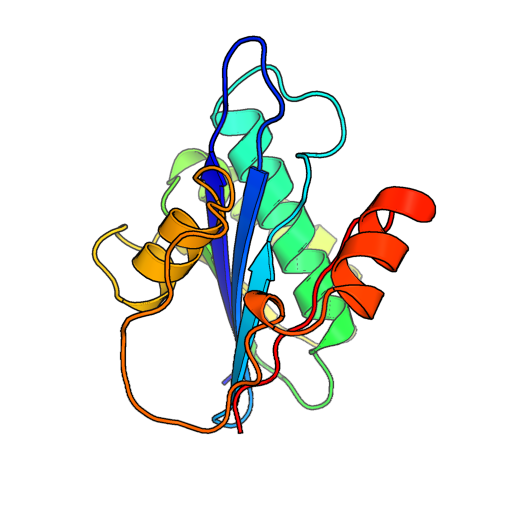9 92 PHE A C 1
ATOM 718 O O . PHE A 1 92 ? -8.343 13.840 10.876 1.00 82.69 92 PHE A O 1
ATOM 725 N N . SER A 1 93 ? -10.275 14.421 9.914 1.00 75.31 93 SER A N 1
ATOM 726 C CA . SER A 1 93 ? -10.822 15.105 11.093 1.00 75.31 93 SER A CA 1
ATOM 727 C C . SER A 1 93 ? -10.943 14.175 12.314 1.00 75.31 93 SER A C 1
ATOM 729 O O . SER A 1 93 ? -11.977 13.548 12.523 1.00 75.31 93 SER A O 1
ATOM 731 N N . GLY A 1 94 ? -9.894 14.114 13.140 1.00 76.19 94 GLY A N 1
ATOM 732 C CA . GLY A 1 94 ? -9.872 13.377 14.408 1.00 76.19 94 GLY A CA 1
ATOM 733 C C . GLY A 1 94 ? -9.522 11.888 14.315 1.00 76.19 94 GLY A C 1
ATOM 734 O O . GLY A 1 94 ? -9.769 11.166 15.280 1.00 76.19 94 GLY A O 1
ATOM 735 N N . LEU A 1 95 ? -8.964 11.425 13.192 1.00 84.62 95 LEU A N 1
ATOM 736 C CA . LEU A 1 95 ? -8.464 10.052 13.039 1.00 84.62 95 LEU A CA 1
ATOM 737 C C . LEU A 1 95 ? -6.959 10.008 13.312 1.00 84.62 95 LEU A C 1
ATOM 739 O O . LEU A 1 95 ? -6.228 10.882 12.850 1.00 84.62 95 LEU A O 1
ATOM 743 N N . SER A 1 96 ? -6.493 8.979 14.022 1.00 90.12 9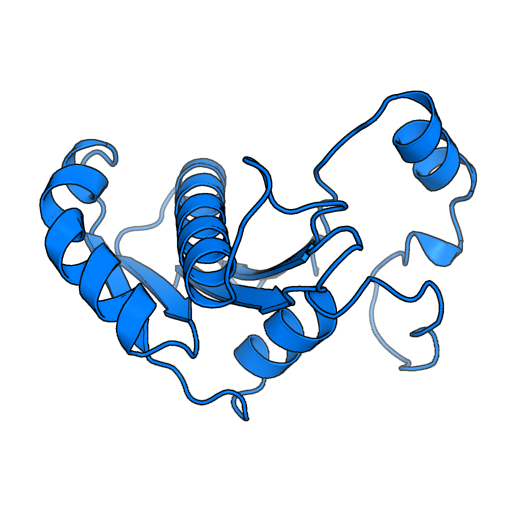6 SER A N 1
ATOM 744 C CA . SER A 1 96 ? -5.060 8.693 14.128 1.00 90.12 96 SER A CA 1
ATOM 745 C C . SER A 1 96 ? -4.642 7.760 12.998 1.00 90.12 96 SER A C 1
ATOM 747 O O . SER A 1 96 ? -5.240 6.694 12.825 1.00 90.12 96 SER A O 1
ATOM 749 N N . ILE A 1 97 ? -3.622 8.156 12.233 1.00 93.94 97 ILE A N 1
ATOM 750 C CA . ILE A 1 97 ? -3.088 7.362 11.121 1.00 93.94 97 ILE A CA 1
ATOM 751 C C . ILE A 1 97 ? -1.639 7.020 11.420 1.00 93.94 97 ILE A C 1
ATOM 753 O O . ILE A 1 97 ? -0.789 7.897 11.528 1.00 93.94 97 ILE A O 1
ATOM 757 N N . ASN A 1 98 ? -1.337 5.733 11.508 1.00 96.19 98 ASN A N 1
ATOM 758 C CA . ASN A 1 98 ? 0.008 5.238 11.747 1.00 96.19 98 ASN A CA 1
ATOM 759 C C . ASN A 1 98 ? 0.572 4.584 10.490 1.00 96.19 98 ASN A C 1
ATOM 761 O O . ASN A 1 98 ? -0.157 3.963 9.722 1.00 96.19 98 ASN A O 1
ATOM 765 N N . PHE A 1 99 ? 1.882 4.719 10.305 1.00 97.94 99 PHE A N 1
ATOM 766 C CA . PHE A 1 99 ? 2.627 4.077 9.228 1.00 97.94 99 PHE A CA 1
ATOM 767 C C . PHE A 1 99 ? 3.661 3.150 9.844 1.00 97.94 99 PHE A C 1
ATOM 769 O O . PHE A 1 99 ? 4.500 3.596 10.637 1.00 97.94 99 PHE A O 1
ATOM 776 N N . GLU A 1 100 ? 3.605 1.872 9.495 1.00 98.31 100 GLU A N 1
ATOM 777 C CA . GLU A 1 100 ? 4.423 0.838 10.117 1.00 98.31 100 GLU A CA 1
ATOM 778 C C . GLU A 1 100 ? 5.093 -0.057 9.080 1.00 98.31 100 GLU A C 1
ATOM 780 O O . GLU A 1 100 ? 4.509 -0.444 8.069 1.00 98.31 100 GLU A O 1
ATOM 785 N N . TYR A 1 101 ? 6.343 -0.415 9.366 1.00 98.31 101 TYR A N 1
ATOM 786 C CA . TYR A 1 101 ? 7.016 -1.469 8.628 1.00 98.31 101 TYR A CA 1
ATOM 787 C C . TYR A 1 101 ? 6.420 -2.815 9.025 1.00 98.31 101 TYR A C 1
ATOM 789 O O . TYR A 1 101 ? 6.281 -3.111 10.215 1.00 98.31 101 TYR A O 1
ATOM 797 N N . ILE A 1 102 ? 6.158 -3.657 8.032 1.00 97.94 102 ILE A N 1
ATOM 798 C CA . ILE A 1 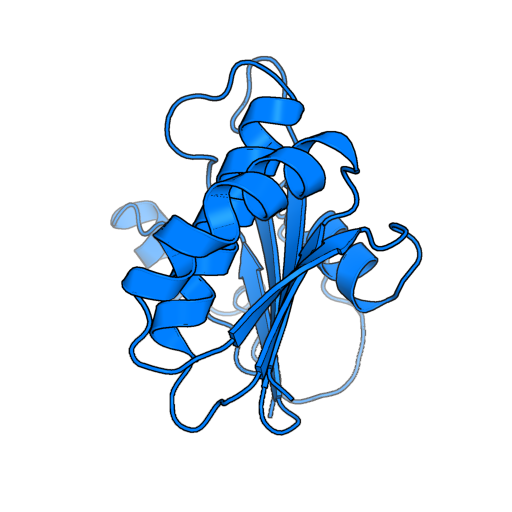102 ? 5.808 -5.051 8.257 1.00 97.94 102 ILE A CA 1
ATOM 799 C C . ILE A 1 102 ? 6.672 -5.967 7.383 1.00 97.94 102 ILE A C 1
ATOM 801 O O . ILE A 1 102 ? 6.869 -5.676 6.207 1.00 97.94 102 ILE A O 1
ATOM 805 N N . PRO A 1 103 ? 7.186 -7.092 7.914 1.00 95.81 103 PRO A N 1
ATOM 806 C CA . PRO A 1 103 ? 7.888 -8.066 7.089 1.00 95.81 103 PRO A CA 1
ATOM 807 C C . PRO A 1 103 ? 6.975 -8.657 6.009 1.00 95.81 103 PRO A C 1
ATOM 809 O O . PRO A 1 103 ? 5.818 -9.000 6.284 1.00 95.81 103 PRO A O 1
ATOM 812 N N . ARG A 1 104 ? 7.526 -8.840 4.807 1.00 89.75 104 ARG A N 1
ATOM 813 C CA . ARG A 1 104 ? 6.829 -9.363 3.624 1.00 89.75 104 ARG A CA 1
ATOM 814 C C . ARG A 1 104 ? 6.158 -10.718 3.846 1.00 89.75 104 ARG A C 1
ATOM 816 O O . ARG A 1 104 ? 5.145 -11.015 3.228 1.00 89.75 104 ARG A O 1
ATOM 823 N N . GLU A 1 105 ? 6.684 -11.545 4.747 1.00 89.00 105 GLU A N 1
ATOM 824 C CA . GLU A 1 105 ? 6.174 -12.895 5.019 1.00 89.00 105 GLU A CA 1
ATOM 825 C C . GLU A 1 105 ? 4.849 -12.895 5.797 1.00 89.00 105 GLU A C 1
ATOM 827 O O . GLU A 1 105 ? 4.218 -13.942 5.970 1.00 89.00 105 GLU A O 1
ATOM 832 N N . LYS A 1 106 ? 4.411 -11.740 6.314 1.00 91.25 106 LYS A N 1
ATOM 833 C CA . LYS A 1 106 ? 3.118 -11.627 6.990 1.00 91.25 106 LYS A CA 1
ATOM 834 C C . LYS A 1 106 ? 1.991 -11.763 5.977 1.00 91.25 106 LYS A C 1
ATOM 836 O O . LYS A 1 106 ? 1.999 -11.111 4.945 1.00 91.25 106 LYS A O 1
ATOM 841 N N . VAL A 1 107 ? 0.984 -12.569 6.320 1.00 86.94 107 VAL A N 1
ATOM 842 C CA . VAL A 1 107 ? -0.080 -13.010 5.400 1.00 86.94 107 VAL A CA 1
ATOM 843 C C . VAL A 1 107 ? -0.675 -11.870 4.568 1.00 86.94 107 VAL A C 1
ATOM 845 O O . VAL A 1 107 ? -0.721 -11.978 3.350 1.00 86.94 107 VAL A O 1
ATOM 848 N N . ASN A 1 108 ? -1.095 -10.766 5.191 1.00 87.62 108 ASN A N 1
ATOM 849 C CA . ASN A 1 108 ? -1.728 -9.663 4.457 1.00 87.62 108 ASN A CA 1
ATOM 850 C C . ASN A 1 108 ? -0.739 -8.849 3.612 1.00 87.62 108 ASN A C 1
ATOM 852 O O . ASN A 1 108 ? -1.117 -8.372 2.545 1.00 87.62 108 ASN A O 1
ATOM 856 N N . GLN A 1 109 ? 0.518 -8.740 4.051 1.00 95.56 109 GLN A N 1
ATOM 857 C CA . GLN A 1 109 ? 1.568 -8.102 3.259 1.00 95.56 109 GLN A CA 1
ATOM 858 C C . GLN A 1 109 ? 1.937 -8.969 2.052 1.00 95.56 109 GLN A C 1
ATOM 860 O O . GLN A 1 109 ? 2.019 -8.458 0.945 1.00 95.56 109 GLN A O 1
ATOM 865 N N . ALA A 1 110 ? 2.058 -10.286 2.229 1.00 85.44 110 ALA A N 1
ATOM 866 C CA . ALA A 1 110 ? 2.295 -11.226 1.136 1.00 85.44 110 ALA A CA 1
ATOM 867 C C . ALA A 1 110 ? 1.165 -11.204 0.090 1.00 85.44 110 ALA A C 1
ATOM 869 O O . ALA A 1 110 ? 1.415 -11.390 -1.100 1.00 85.44 110 ALA A O 1
ATOM 870 N N . ILE A 1 111 ? -0.083 -10.965 0.515 1.00 83.81 111 ILE A N 1
ATOM 871 C CA . ILE A 1 111 ? -1.211 -10.769 -0.407 1.00 83.81 111 ILE A CA 1
ATOM 872 C C . ILE A 1 111 ? -1.061 -9.446 -1.168 1.00 83.81 111 ILE A C 1
ATOM 874 O O . ILE A 1 111 ? -1.216 -9.448 -2.385 1.00 83.81 111 ILE A O 1
ATOM 878 N N . ALA A 1 112 ? -0.742 -8.337 -0.489 1.00 89.81 112 ALA A N 1
ATOM 879 C CA . ALA A 1 112 ? -0.493 -7.047 -1.142 1.00 89.81 112 ALA A CA 1
ATOM 880 C C . ALA A 1 112 ? 0.655 -7.136 -2.170 1.00 89.81 112 ALA A C 1
ATOM 882 O O . ALA A 1 112 ? 0.489 -6.708 -3.309 1.00 89.81 112 ALA A O 1
ATOM 883 N N . ASP A 1 113 ? 1.748 -7.809 -1.814 1.00 88.75 113 ASP A N 1
ATOM 884 C CA . ASP A 1 113 ? 2.870 -8.125 -2.705 1.00 88.75 113 ASP A CA 1
ATOM 885 C C . ASP A 1 113 ? 2.455 -8.981 -3.907 1.00 88.75 113 ASP A C 1
ATOM 887 O O . ASP A 1 113 ? 2.797 -8.717 -5.058 1.00 88.75 113 ASP A O 1
ATOM 891 N N . SER A 1 114 ? 1.651 -10.017 -3.674 1.00 84.25 114 SER A N 1
ATOM 892 C CA . SER A 1 114 ? 1.126 -10.825 -4.773 1.00 84.25 114 SER A CA 1
ATOM 893 C C . SER A 1 114 ? 0.232 -10.014 -5.716 1.00 84.25 114 SER A C 1
ATOM 895 O O . SER A 1 114 ? 0.209 -10.303 -6.912 1.00 84.25 114 SER A O 1
ATOM 897 N N . LEU A 1 115 ? -0.524 -9.044 -5.196 1.00 82.56 115 LEU A N 1
ATOM 898 C CA . LEU A 1 115 ? -1.378 -8.163 -5.994 1.00 82.56 115 LEU A CA 1
ATOM 899 C C . LEU A 1 115 ? -0.550 -7.158 -6.812 1.00 82.56 115 LEU A C 1
ATOM 901 O O . LEU A 1 115 ? -0.969 -6.791 -7.906 1.00 82.56 115 LEU A O 1
ATOM 905 N N . SER A 1 116 ? 0.630 -6.752 -6.331 1.00 85.81 116 SER A N 1
ATOM 906 C CA . SER A 1 116 ? 1.493 -5.770 -7.002 1.00 85.81 116 SER A CA 1
ATOM 907 C C . SER A 1 116 ? 2.306 -6.357 -8.167 1.00 85.81 116 SER A C 1
ATOM 909 O O . SER A 1 116 ? 2.681 -5.646 -9.094 1.00 85.81 116 SER A O 1
ATOM 911 N N . LYS A 1 117 ? 2.560 -7.668 -8.191 1.00 80.38 117 LYS A N 1
ATOM 912 C CA . LYS A 1 117 ? 3.458 -8.335 -9.158 1.00 80.38 117 LYS A CA 1
ATOM 913 C C . LYS A 1 117 ? 2.860 -8.625 -10.539 1.00 80.38 117 LYS A C 1
ATOM 915 O O . LYS A 1 117 ? 3.054 -9.721 -11.057 1.00 80.38 117 LYS A O 1
ATOM 920 N N . LYS A 1 118 ? 2.200 -7.645 -11.171 1.00 61.53 118 LYS A N 1
ATOM 921 C CA . LYS A 1 118 ? 1.528 -7.783 -12.483 1.00 61.53 118 LYS A CA 1
ATOM 922 C C . LYS A 1 118 ? 0.404 -8.800 -12.390 1.00 61.53 118 LYS A C 1
ATOM 924 O O . LYS A 1 118 ? 0.662 -9.979 -12.571 1.00 61.53 118 LYS A O 1
ATOM 929 N N . PHE A 1 119 ? -0.824 -8.344 -12.136 1.00 51.00 119 PHE A N 1
ATOM 930 C CA . PHE A 1 119 ? -2.027 -9.179 -12.042 1.00 51.00 119 PHE A CA 1
ATOM 931 C C . PHE A 1 119 ? -2.044 -10.258 -13.142 1.00 51.00 119 PHE A C 1
ATOM 933 O O . PHE A 1 119 ? -2.404 -9.970 -14.290 1.00 51.00 119 PHE A O 1
ATOM 940 N N . PRO A 1 120 ? -1.658 -11.512 -12.855 1.00 42.81 120 PRO A N 1
ATOM 941 C CA . PRO A 1 120 ? -1.874 -12.574 -13.799 1.00 42.81 120 PRO A CA 1
ATOM 942 C C . PRO A 1 120 ? -3.350 -12.905 -13.639 1.00 42.81 120 PRO A C 1
ATOM 944 O O . PRO A 1 120 ? -3.815 -13.186 -12.535 1.00 42.81 120 PRO A O 1
ATOM 947 N N . VAL A 1 121 ? -4.085 -13.002 -14.737 1.00 42.72 121 VAL A N 1
ATOM 948 C CA . VAL A 1 121 ? -5.422 -13.623 -14.788 1.00 42.72 121 VAL A CA 1
ATOM 949 C C . VAL A 1 121 ? -5.374 -15.123 -14.360 1.00 42.72 121 VAL A C 1
ATOM 951 O O . VAL A 1 121 ? -6.300 -15.885 -14.598 1.00 42.72 121 VAL A O 1
ATOM 954 N N . PHE A 1 122 ? -4.296 -15.588 -13.710 1.00 34.16 122 PHE A N 1
ATOM 955 C CA . PHE A 1 122 ? -3.916 -16.989 -13.534 1.00 34.16 122 PHE A CA 1
ATOM 956 C C . PHE A 1 122 ? -4.028 -17.546 -12.107 1.00 34.16 122 PHE A C 1
ATOM 958 O O . PHE A 1 122 ? -3.784 -18.736 -11.924 1.00 34.16 122 PHE A O 1
ATOM 965 N N . PHE A 1 123 ? -4.452 -16.778 -11.099 1.00 30.88 123 PHE A N 1
ATOM 966 C CA . PHE A 1 123 ? -4.720 -17.344 -9.767 1.00 30.88 123 PHE A CA 1
ATOM 967 C C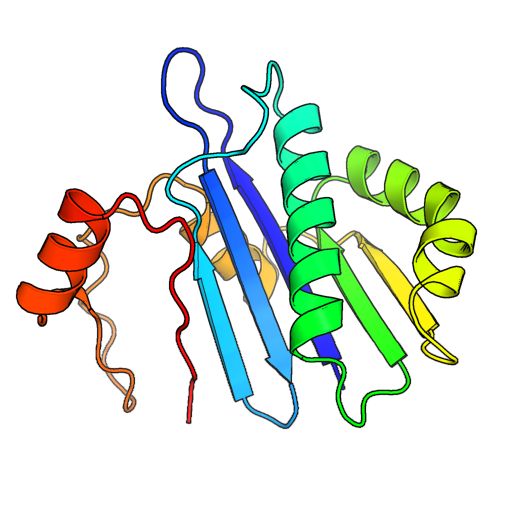 . PHE A 1 123 ? -6.206 -17.656 -9.564 1.00 30.88 123 PHE A C 1
ATOM 969 O O . PHE A 1 123 ? -6.917 -16.993 -8.815 1.00 30.88 123 PHE A O 1
ATOM 976 N N . LEU A 1 124 ? -6.672 -18.725 -10.212 1.00 34.69 124 LEU A N 1
ATOM 977 C CA . LEU A 1 124 ? -7.889 -19.432 -9.819 1.00 34.69 124 LEU A CA 1
ATOM 978 C C . LEU A 1 124 ? -7.590 -20.924 -9.676 1.00 34.69 124 LEU A C 1
ATOM 980 O O . LEU A 1 124 ? -7.740 -21.686 -10.624 1.00 34.69 124 LEU A O 1
ATOM 984 N N . ASN A 1 125 ? -7.170 -21.332 -8.479 1.00 28.83 125 ASN A N 1
ATOM 985 C CA . ASN A 1 125 ? -7.432 -22.681 -7.962 1.00 28.83 125 ASN A CA 1
ATOM 986 C C . ASN A 1 125 ? -7.209 -22.769 -6.443 1.00 28.83 125 ASN A C 1
ATOM 988 O O . ASN A 1 125 ? -6.638 -23.731 -5.936 1.00 28.83 125 ASN A O 1
ATOM 992 N N . VAL A 1 126 ? -7.686 -21.768 -5.695 1.00 32.09 126 VAL A N 1
ATOM 993 C CA . VAL A 1 126 ? -7.865 -21.907 -4.244 1.00 32.09 126 VAL A CA 1
ATOM 994 C C . VAL A 1 126 ? -9.368 -21.978 -3.975 1.00 32.09 126 VAL A C 1
ATOM 996 O O . VAL A 1 126 ? -10.081 -21.025 -4.295 1.00 32.09 126 VAL A O 1
ATOM 999 N N . PRO A 1 127 ? -9.888 -23.111 -3.479 1.00 29.44 127 PRO A N 1
ATOM 1000 C CA . PRO A 1 127 ? -11.299 -23.239 -3.165 1.00 29.44 127 PRO A CA 1
ATOM 1001 C C . PRO A 1 127 ? -11.646 -22.479 -1.873 1.00 29.44 127 PRO A C 1
ATOM 1003 O O . PRO A 1 127 ? -10.816 -22.335 -0.980 1.00 29.44 127 PRO A O 1
ATOM 1006 N N . THR A 1 128 ? -12.918 -22.072 -1.807 1.00 29.27 128 THR A N 1
ATOM 1007 C CA . THR A 1 128 ? -13.707 -21.595 -0.650 1.00 29.27 128 THR A CA 1
ATOM 1008 C C . THR A 1 128 ? -13.475 -20.160 -0.162 1.00 29.27 128 THR A C 1
ATOM 1010 O O . THR A 1 128 ? -12.602 -19.896 0.657 1.00 29.27 128 THR A O 1
ATOM 1013 N N . CYS A 1 129 ? -14.281 -19.212 -0.649 1.00 24.36 129 CYS A N 1
ATOM 1014 C CA . CYS A 1 129 ? -15.577 -18.783 -0.082 1.00 24.36 129 CYS A CA 1
ATOM 1015 C C . CYS A 1 129 ? -16.012 -17.496 -0.808 1.00 24.36 129 CYS A C 1
ATOM 1017 O O . CYS A 1 129 ? -15.197 -16.595 -0.936 1.00 24.36 129 CYS A O 1
ATOM 1019 N N . GLU A 1 130 ? -17.246 -17.473 -1.327 1.00 30.53 130 GLU A N 1
ATOM 1020 C CA . GLU A 1 130 ? -18.032 -16.340 -1.875 1.00 30.53 130 GLU A CA 1
ATOM 1021 C C . GLU A 1 130 ? -17.305 -15.026 -2.243 1.00 30.53 130 GLU A C 1
ATOM 1023 O O . GLU A 1 130 ? -17.721 -13.933 -1.878 1.00 30.53 130 GLU A O 1
ATOM 1028 N N . VAL A 1 131 ? -16.248 -15.117 -3.046 1.00 32.50 131 VAL A N 1
ATOM 1029 C CA . VAL A 1 131 ? -15.698 -13.985 -3.794 1.00 32.50 131 VAL A CA 1
ATOM 1030 C C . VAL A 1 131 ? -15.938 -14.304 -5.263 1.00 32.50 131 VAL A C 1
ATOM 1032 O O . VAL A 1 131 ? -15.335 -15.235 -5.807 1.00 32.50 131 VAL A O 1
ATOM 1035 N N . GLU A 1 132 ? -16.851 -13.580 -5.916 1.00 31.81 132 GLU A N 1
ATOM 1036 C CA . GLU A 1 132 ? -16.944 -13.624 -7.376 1.00 31.81 132 GLU A CA 1
ATOM 1037 C C . GLU A 1 132 ? -15.629 -13.085 -7.947 1.00 31.81 132 GLU A C 1
ATOM 1039 O O . GLU A 1 132 ? -15.345 -11.890 -7.942 1.00 31.81 132 GLU A O 1
ATOM 1044 N N . SER A 1 133 ? -14.783 -13.996 -8.420 1.00 36.56 133 SER A N 1
ATOM 1045 C CA . SER A 1 133 ? -13.591 -13.639 -9.175 1.00 36.56 133 SER A CA 1
ATOM 1046 C C . SER A 1 133 ? -14.011 -13.015 -10.509 1.00 36.56 133 SER A C 1
ATOM 1048 O O . SER A 1 133 ? -14.692 -13.659 -11.311 1.00 36.56 133 SER A O 1
ATOM 1050 N N . PHE A 1 134 ? -13.552 -11.790 -10.789 1.00 42.62 134 PHE A N 1
ATOM 1051 C CA . PHE A 1 134 ? -13.771 -11.111 -12.077 1.00 42.62 134 PHE A CA 1
ATOM 1052 C C . PHE A 1 134 ? -13.244 -11.886 -13.290 1.00 42.62 134 PHE A C 1
ATOM 1054 O O . PHE A 1 134 ? -13.653 -11.609 -14.412 1.00 42.62 134 PHE A O 1
ATOM 1061 N N . SER A 1 135 ? -12.395 -12.895 -13.089 1.00 41.22 135 SER A N 1
ATOM 1062 C CA . SER A 1 135 ? -11.953 -13.812 -14.149 1.00 41.22 135 SER A CA 1
ATOM 1063 C C . SER A 1 135 ? -13.097 -14.557 -14.860 1.00 41.22 135 SER A C 1
ATOM 1065 O O . SER A 1 135 ? -12.857 -15.187 -15.884 1.00 41.22 135 SER A O 1
ATOM 1067 N N . ARG A 1 136 ? -14.334 -14.501 -14.339 1.00 38.91 136 ARG A N 1
ATOM 1068 C CA . ARG A 1 136 ? -15.539 -15.067 -14.972 1.00 38.91 136 ARG A CA 1
ATOM 1069 C C . ARG A 1 136 ? -16.526 -14.017 -15.505 1.00 38.91 136 ARG A C 1
ATOM 1071 O O . ARG A 1 136 ? -17.597 -14.393 -15.976 1.00 38.91 136 ARG A O 1
ATOM 1078 N N . ARG A 1 137 ? -16.201 -12.720 -15.423 1.00 44.34 137 ARG A N 1
ATOM 1079 C CA . ARG A 1 137 ? -17.060 -11.597 -15.844 1.00 44.34 137 ARG A CA 1
ATOM 1080 C C . ARG A 1 137 ? -16.373 -10.773 -16.932 1.00 44.34 137 ARG A C 1
ATOM 1082 O O . ARG A 1 137 ? -15.877 -9.671 -16.691 1.00 44.34 137 ARG A O 1
ATOM 1089 N N . ASP A 1 138 ? -16.360 -11.330 -18.145 1.00 49.12 138 ASP A N 1
ATOM 1090 C CA . ASP A 1 138 ? -15.820 -10.693 -19.358 1.00 49.12 138 ASP A CA 1
ATOM 1091 C C . ASP A 1 138 ? -16.408 -9.301 -19.612 1.00 49.12 138 ASP A C 1
ATOM 1093 O O . ASP A 1 138 ? -15.732 -8.432 -20.162 1.00 49.12 138 ASP A O 1
ATOM 1097 N N . ASP A 1 139 ? -17.647 -9.060 -19.184 1.00 51.03 139 ASP A N 1
ATOM 1098 C CA . ASP A 1 139 ? -18.315 -7.766 -19.272 1.00 51.03 139 ASP A CA 1
ATOM 1099 C C . ASP A 1 139 ? -17.590 -6.680 -18.463 1.00 51.03 139 ASP A C 1
ATOM 1101 O O . ASP A 1 139 ? -17.431 -5.560 -18.946 1.00 51.03 139 ASP A O 1
ATOM 1105 N N . ILE A 1 140 ? -17.082 -7.016 -17.277 1.00 52.53 140 ILE A N 1
ATOM 1106 C CA . ILE A 1 140 ? -16.430 -6.062 -16.371 1.00 52.53 140 ILE A CA 1
ATOM 1107 C C . ILE A 1 140 ? -14.974 -5.828 -16.781 1.00 52.53 140 ILE A C 1
ATOM 1109 O O . ILE A 1 140 ? -14.516 -4.685 -16.812 1.00 52.53 140 ILE A O 1
ATOM 1113 N N . LEU A 1 141 ? -14.260 -6.887 -17.172 1.00 52.69 141 LEU A N 1
ATOM 1114 C CA . LEU A 1 141 ? -12.897 -6.771 -17.703 1.00 52.69 141 LEU A CA 1
ATOM 1115 C C . LEU A 1 141 ? -12.871 -5.974 -19.016 1.00 52.69 141 LEU A C 1
ATOM 1117 O O . LEU A 1 141 ? -12.009 -5.112 -19.206 1.00 52.69 141 LEU A O 1
ATOM 1121 N N . SER A 1 142 ? -13.854 -6.202 -19.891 1.00 53.03 142 SER A N 1
ATOM 1122 C CA . SER A 1 142 ? -14.010 -5.437 -21.131 1.00 53.03 142 SER A CA 1
ATOM 1123 C C . SER A 1 142 ? -14.363 -3.976 -20.865 1.00 53.03 142 SER A C 1
ATOM 1125 O O . SER A 1 142 ? -13.868 -3.105 -21.575 1.00 53.03 142 SER A O 1
ATOM 1127 N N . ASP A 1 143 ? -15.186 -3.684 -19.854 1.00 51.88 143 ASP A N 1
ATOM 1128 C CA . ASP A 1 143 ? -15.526 -2.312 -19.465 1.00 51.88 143 ASP A CA 1
ATOM 1129 C C . ASP A 1 143 ? -14.305 -1.549 -18.933 1.00 51.88 143 ASP A C 1
ATOM 1131 O O . ASP A 1 143 ? -14.070 -0.407 -19.322 1.00 51.88 143 ASP A O 1
ATOM 1135 N N . ILE A 1 144 ? -13.470 -2.195 -18.115 1.00 52.94 144 ILE A N 1
ATOM 1136 C CA . ILE A 1 144 ? -12.226 -1.612 -17.591 1.00 52.94 144 ILE A CA 1
ATOM 1137 C C . ILE A 1 144 ? -11.240 -1.318 -18.719 1.00 52.94 144 ILE A C 1
ATOM 1139 O O . ILE A 1 144 ? -10.723 -0.202 -18.796 1.00 52.94 144 ILE A O 1
ATOM 1143 N N . ALA A 1 145 ? -11.021 -2.283 -19.617 1.00 52.16 145 ALA A N 1
ATOM 1144 C CA . ALA A 1 145 ? -10.142 -2.114 -20.771 1.00 52.16 145 ALA A CA 1
ATOM 1145 C C . ALA A 1 145 ? -10.661 -1.036 -21.738 1.00 52.16 145 ALA A C 1
ATOM 1147 O O . ALA A 1 145 ? -9.880 -0.249 -22.267 1.00 52.16 145 ALA A O 1
ATOM 1148 N N . ARG A 1 146 ? -11.982 -0.970 -21.948 1.00 48.78 146 ARG A N 1
ATOM 1149 C CA . ARG A 1 146 ? -12.621 -0.005 -22.853 1.00 48.78 146 ARG A CA 1
ATOM 1150 C C . ARG A 1 146 ? -12.675 1.410 -22.273 1.00 48.78 146 ARG A C 1
ATOM 1152 O O . ARG A 1 146 ? -12.576 2.364 -23.037 1.00 48.78 146 ARG A O 1
ATOM 1159 N N . ASN A 1 147 ? -12.816 1.549 -20.955 1.00 47.97 147 ASN A N 1
ATOM 1160 C CA . ASN A 1 147 ? -13.027 2.841 -20.294 1.00 47.97 147 ASN A CA 1
ATOM 1161 C C . ASN A 1 147 ? -11.813 3.350 -19.501 1.00 47.97 147 ASN A C 1
ATOM 1163 O O . ASN A 1 147 ? -11.904 4.414 -18.892 1.00 47.97 147 ASN A O 1
ATOM 1167 N N . GLY A 1 148 ? -10.699 2.612 -19.465 1.00 43.03 148 GLY A N 1
ATOM 1168 C CA . GLY A 1 148 ? -9.473 3.029 -18.773 1.00 43.03 148 GLY A CA 1
ATOM 1169 C C . GLY A 1 148 ? -9.654 3.227 -17.264 1.00 43.03 148 GLY A C 1
ATOM 1170 O O . GLY A 1 148 ? -9.087 4.156 -16.688 1.00 43.03 148 GLY A O 1
ATOM 1171 N N . ARG A 1 149 ? -10.490 2.401 -16.619 1.00 45.97 149 ARG A N 1
ATOM 1172 C CA . ARG A 1 149 ? -10.749 2.496 -15.172 1.00 45.97 149 ARG A CA 1
ATOM 1173 C C . ARG A 1 149 ? -9.550 1.953 -14.390 1.00 45.97 149 ARG A C 1
ATOM 1175 O O . ARG A 1 149 ? -9.070 0.864 -14.674 1.00 45.97 149 ARG A O 1
ATOM 1182 N N . ASN A 1 150 ? -9.088 2.697 -13.385 1.00 45.12 150 ASN A N 1
ATOM 1183 C CA . ASN A 1 150 ? -7.826 2.407 -12.687 1.00 45.12 150 ASN A CA 1
ATOM 1184 C C . ASN A 1 150 ? -7.993 1.664 -11.344 1.00 45.12 150 ASN A C 1
ATOM 1186 O O . ASN A 1 150 ? -6.999 1.452 -10.653 1.00 45.12 150 ASN A O 1
ATOM 1190 N N . ILE A 1 151 ? -9.223 1.315 -10.931 1.00 45.88 151 ILE A N 1
ATOM 1191 C CA . ILE A 1 151 ? -9.500 0.784 -9.584 1.00 45.88 151 ILE A CA 1
ATOM 1192 C C . ILE A 1 151 ? -10.517 -0.365 -9.645 1.00 45.88 151 ILE A C 1
ATOM 1194 O O . ILE A 1 151 ? -11.628 -0.195 -10.146 1.00 45.88 151 ILE A O 1
ATOM 1198 N N . LEU A 1 152 ? -10.127 -1.520 -9.101 1.00 52.22 152 LEU A N 1
ATOM 1199 C CA . LEU A 1 152 ? -10.971 -2.690 -8.849 1.00 52.22 152 LEU A CA 1
ATOM 1200 C C . LEU A 1 152 ? -11.264 -2.792 -7.344 1.00 52.22 152 LEU A C 1
ATOM 1202 O O . LEU A 1 152 ? -10.338 -2.693 -6.543 1.00 52.22 152 LEU A O 1
ATOM 1206 N N . TYR A 1 153 ? -12.524 -3.014 -6.963 1.00 42.50 153 TYR A N 1
ATOM 1207 C CA . TYR A 1 153 ? -12.929 -3.256 -5.574 1.00 42.50 153 TYR A CA 1
ATOM 1208 C C . TYR A 1 153 ? -13.342 -4.721 -5.411 1.00 42.50 153 TYR A C 1
ATOM 1210 O O . TYR A 1 153 ? -14.202 -5.201 -6.147 1.00 42.50 153 TYR A O 1
ATOM 1218 N N . LEU A 1 154 ? -12.751 -5.421 -4.444 1.00 45.44 154 LEU A N 1
ATOM 1219 C CA . LEU A 1 154 ? -13.187 -6.751 -4.014 1.00 45.44 154 LEU A CA 1
ATOM 1220 C C . LEU A 1 154 ? -13.610 -6.664 -2.552 1.00 45.44 154 LEU A C 1
ATOM 1222 O O . LEU A 1 154 ? -12.764 -6.407 -1.711 1.00 45.44 154 LEU A O 1
ATOM 1226 N N . GLU A 1 155 ? -14.887 -6.863 -2.236 1.00 34.38 155 GLU A N 1
ATOM 1227 C CA . GLU A 1 155 ? -15.363 -6.976 -0.853 1.00 34.38 155 GLU A CA 1
ATOM 1228 C C . GLU A 1 155 ? -15.437 -8.457 -0.458 1.00 34.38 155 GLU A C 1
ATOM 1230 O O . GLU A 1 155 ? -16.112 -9.237 -1.124 1.00 34.38 155 GLU A O 1
ATOM 1235 N N . LYS A 1 156 ? -14.743 -8.860 0.613 1.00 32.84 156 LYS A N 1
ATOM 1236 C CA . LYS A 1 156 ? -14.893 -10.193 1.215 1.00 32.84 156 LYS A CA 1
ATOM 1237 C C . LYS A 1 156 ? -16.023 -10.163 2.248 1.00 32.84 156 LYS A C 1
ATOM 1239 O O . LYS A 1 156 ? -15.931 -9.392 3.210 1.00 32.84 156 LYS A O 1
ATOM 1244 N N . VAL A 1 157 ? -17.056 -10.983 2.033 1.00 33.47 157 VAL A N 1
ATOM 1245 C CA . VAL A 1 157 ? -18.140 -11.275 2.994 1.00 33.47 157 VAL A CA 1
ATOM 1246 C C . VAL A 1 157 ? -17.710 -12.392 3.938 1.00 33.47 157 VAL A C 1
ATOM 1248 O O . VAL A 1 157 ? -17.075 -13.359 3.458 1.00 33.47 157 VAL A O 1
#

Secondary structure (DSSP, 8-state):
-EEEEEEEE--TTS--EEEEEEEETTEEEEEE-SS-TT---SHHHHHHHHHHHHHHHHHHH-TT-SEEEEEES-HHHHHHHHHHHHHHHTTSTT-EEEEEE--TTSHHHHHHHHHHS---TT------S----GGG-HHHHHHHHHHT-----EE--

pLDDT: mean 76.57, std 21.85, range [24.36, 98.56]

Sequence (157 aa):
MFEVYCDSSFNEGEESYIGCTVLRNGKQIHQSTTKVPGSPKSNLDCELEALSLAVTLTEIFSEGARDITIYNDSTEAVKVFQKERPEIEKKFSGLSINFEYIPREKVNQAIADSLSKKFPVFFLNVPTCEVESFSRRDDILSDIARNGRNILYLEKV

Foldseek 3Di:
DWEKAKAWADDVPDFIKIWMWIDDPNKIKIKMFPHQPPPDPDRLSRLLSRVVVSLVVCVVRVVPPAEYEYEYQDPVSLVVVQVCQVVSVVVPVRHRYHYDHDHCPPPRNVNRVVRRPNDDLPPPDDDDDPWPDCNVVPVVVVCCVVVVDTIDITIDD

Radius of gyration: 15.48 Å; chains: 1; bounding box: 31×40×38 Å